Protein AF-A0A5C1ZWZ7-F1 (afdb_monomer_lite)

Radius of gyration: 17.25 Å; chains: 1; bounding box: 46×35×41 Å

pLDDT: mean 83.23, std 17.8, range [31.77, 98.19]

Structure (mmCIF, N/CA/C/O backbone):
data_AF-A0A5C1ZWZ7-F1
#
_entry.id   AF-A0A5C1ZWZ7-F1
#
loop_
_atom_site.group_PDB
_atom_site.id
_atom_site.type_symbol
_atom_site.label_atom_id
_atom_site.label_alt_id
_atom_site.label_comp_id
_atom_site.label_asym_id
_atom_site.label_entity_id
_atom_site.label_seq_id
_atom_site.pdbx_PDB_ins_code
_atom_site.Cartn_x
_atom_site.Cartn_y
_atom_site.Cartn_z
_atom_site.occupancy
_atom_site.B_iso_or_equiv
_atom_site.auth_seq_id
_atom_site.auth_comp_id
_atom_site.auth_asym_id
_atom_site.auth_atom_id
_atom_site.pdbx_PDB_model_num
ATOM 1 N N . PRO A 1 1 ? -0.974 2.115 -15.505 1.00 45.12 1 PRO A N 1
ATOM 2 C CA . PRO A 1 1 ? -1.761 0.883 -15.732 1.00 45.12 1 PRO A CA 1
ATOM 3 C C . PRO A 1 1 ? -2.678 0.650 -14.548 1.00 45.12 1 PRO A C 1
ATOM 5 O O . PRO A 1 1 ? -2.224 0.890 -13.431 1.00 45.12 1 PRO A O 1
ATOM 8 N N . ARG A 1 2 ? -3.902 0.170 -14.770 1.00 48.50 2 ARG A N 1
ATOM 9 C CA . ARG A 1 2 ? -4.506 -0.717 -13.774 1.00 48.50 2 ARG A CA 1
ATOM 10 C C . ARG A 1 2 ? -3.951 -2.108 -14.049 1.00 48.50 2 ARG A C 1
ATOM 12 O O . ARG A 1 2 ? -3.801 -2.479 -15.211 1.00 48.50 2 ARG A O 1
ATOM 19 N N . VAL A 1 3 ? -3.567 -2.825 -13.003 1.00 47.44 3 VAL A N 1
ATOM 20 C CA . VAL A 1 3 ? -3.090 -4.201 -13.142 1.00 47.44 3 VAL A CA 1
ATOM 21 C C . VAL A 1 3 ? -4.216 -5.032 -13.769 1.00 47.44 3 VAL A C 1
ATOM 23 O O . VAL A 1 3 ? -5.323 -5.061 -13.244 1.00 47.44 3 VAL A O 1
ATOM 26 N N . GLY A 1 4 ? -3.951 -5.659 -14.917 1.00 43.47 4 GLY A N 1
ATOM 27 C CA . GLY A 1 4 ? -4.798 -6.719 -15.469 1.00 43.47 4 GLY A CA 1
ATOM 28 C C . GLY A 1 4 ? -6.049 -6.336 -16.274 1.00 43.47 4 GLY A C 1
ATOM 29 O O . GLY A 1 4 ? -6.686 -7.258 -16.775 1.00 43.47 4 GLY A O 1
ATOM 30 N N . THR A 1 5 ? -6.415 -5.062 -16.470 1.00 51.28 5 THR A N 1
ATOM 31 C CA . THR A 1 5 ? -7.692 -4.726 -17.154 1.00 51.28 5 THR A CA 1
ATOM 32 C C . THR A 1 5 ? -7.585 -4.455 -18.656 1.00 51.28 5 THR A C 1
ATOM 34 O O . THR A 1 5 ? -8.536 -4.740 -19.368 1.00 51.28 5 THR A O 1
ATOM 37 N N . ASP A 1 6 ? -6.440 -3.976 -19.157 1.00 53.03 6 ASP A N 1
ATOM 38 C CA . ASP A 1 6 ? -6.225 -3.651 -20.578 1.00 53.03 6 ASP A CA 1
ATOM 39 C C . ASP A 1 6 ? -4.798 -4.012 -21.023 1.00 53.03 6 ASP A C 1
ATOM 41 O O . ASP A 1 6 ? -3.884 -4.090 -20.194 1.00 53.03 6 ASP A O 1
ATOM 45 N N . LEU A 1 7 ? -4.579 -4.181 -22.338 1.00 50.59 7 LEU A N 1
ATOM 46 C CA . LEU A 1 7 ? -3.228 -4.226 -22.911 1.00 50.59 7 LEU A CA 1
ATOM 47 C C . LEU A 1 7 ? -2.492 -2.945 -22.509 1.00 50.59 7 LEU A C 1
ATOM 49 O O . LEU A 1 7 ? -2.829 -1.859 -22.980 1.00 50.59 7 LEU A O 1
ATOM 53 N N . THR A 1 8 ? -1.476 -3.070 -21.660 1.00 65.88 8 THR A N 1
ATOM 54 C CA . THR A 1 8 ? -0.712 -1.911 -21.220 1.00 65.88 8 THR A CA 1
ATOM 55 C C . THR A 1 8 ? 0.690 -1.919 -21.805 1.00 65.88 8 THR A C 1
ATOM 57 O O . THR A 1 8 ? 1.498 -2.801 -21.517 1.00 65.88 8 THR A O 1
ATOM 60 N N . ALA A 1 9 ? 0.980 -0.889 -22.597 1.00 66.69 9 ALA A N 1
ATOM 61 C CA . ALA A 1 9 ? 2.331 -0.506 -22.975 1.00 66.69 9 ALA A CA 1
ATOM 62 C C . ALA A 1 9 ? 2.956 0.334 -21.850 1.00 66.69 9 ALA A C 1
ATOM 64 O O . ALA A 1 9 ? 2.404 1.361 -21.441 1.00 66.69 9 ALA A O 1
ATOM 65 N N . LEU A 1 10 ? 4.097 -0.113 -21.332 1.00 74.31 10 LEU A N 1
ATOM 66 C CA . LEU A 1 10 ? 4.866 0.555 -20.287 1.00 74.31 10 LEU A CA 1
ATOM 67 C C . LEU A 1 10 ? 6.232 0.946 -20.834 1.00 74.31 10 LEU A C 1
ATOM 69 O O . LEU A 1 10 ? 6.973 0.098 -21.320 1.00 74.31 10 LEU A O 1
ATOM 73 N N . TYR A 1 11 ? 6.580 2.224 -20.711 1.00 79.50 11 TYR A N 1
ATOM 74 C CA . TYR A 1 11 ? 7.927 2.701 -20.991 1.00 79.50 11 TYR A CA 1
ATOM 75 C C . TYR A 1 11 ? 8.654 2.951 -19.672 1.00 79.50 11 TYR A C 1
ATOM 77 O O . TYR A 1 11 ? 8.277 3.855 -18.924 1.00 79.50 11 TYR A O 1
ATOM 85 N N . PHE A 1 12 ? 9.660 2.132 -19.378 1.00 82.06 12 PHE A N 1
ATOM 86 C CA . PHE A 1 12 ? 10.407 2.161 -18.122 1.00 82.06 12 PHE A CA 1
ATOM 87 C C . PHE A 1 12 ? 11.893 1.922 -18.401 1.00 82.06 12 PHE A C 1
ATOM 89 O O . PHE A 1 12 ? 12.236 1.012 -19.152 1.00 82.06 12 PHE A O 1
ATOM 96 N N . TRP A 1 13 ? 12.764 2.786 -17.866 1.00 84.50 13 TRP A N 1
ATOM 97 C CA . TRP A 1 13 ? 14.213 2.804 -18.135 1.00 84.50 13 TRP A CA 1
ATOM 98 C C . TRP A 1 13 ? 14.605 2.550 -19.594 1.00 84.50 13 TRP A C 1
ATOM 100 O O . TRP A 1 13 ? 15.423 1.689 -19.904 1.00 84.50 13 TRP A O 1
ATOM 110 N N . LYS A 1 14 ? 14.011 3.321 -20.510 1.00 84.62 14 LYS A N 1
ATOM 111 C CA . LYS A 1 14 ? 14.274 3.240 -21.959 1.00 84.62 14 LYS A CA 1
ATOM 112 C C . LYS A 1 14 ? 13.860 1.924 -22.630 1.00 84.62 14 LYS A C 1
ATOM 114 O O . LYS A 1 14 ? 14.083 1.768 -23.825 1.00 84.62 14 LYS A O 1
ATOM 119 N N . ASN A 1 15 ? 13.204 1.027 -21.899 1.00 83.88 15 ASN A N 1
ATOM 120 C CA . ASN A 1 15 ? 12.664 -0.219 -22.416 1.00 83.88 15 ASN A CA 1
ATOM 121 C C . ASN A 1 15 ? 11.144 -0.133 -22.560 1.00 83.88 15 ASN A C 1
ATOM 123 O O . ASN A 1 15 ? 10.457 0.558 -21.801 1.00 83.88 15 ASN A O 1
ATOM 127 N N . HIS A 1 16 ? 10.627 -0.857 -23.549 1.00 84.25 16 HIS A N 1
ATOM 128 C CA . HIS A 1 16 ? 9.200 -0.990 -23.792 1.00 84.25 16 HIS A CA 1
ATOM 129 C C . HIS A 1 16 ? 8.725 -2.367 -23.333 1.00 84.25 16 HIS A C 1
ATOM 131 O O . HIS A 1 16 ? 9.150 -3.392 -23.863 1.00 84.25 16 HIS A O 1
ATOM 137 N N . TYR A 1 17 ? 7.804 -2.381 -22.379 1.00 80.50 17 TYR A N 1
ATOM 138 C CA . TYR A 1 17 ? 7.190 -3.591 -21.857 1.00 80.50 17 TYR A CA 1
ATOM 139 C C . TYR A 1 17 ? 5.735 -3.662 -22.300 1.00 80.50 17 TYR A C 1
ATOM 141 O O . TYR A 1 17 ? 5.007 -2.669 -22.261 1.00 80.50 17 TYR A O 1
ATOM 149 N N . THR A 1 18 ? 5.303 -4.854 -22.699 1.00 81.19 18 THR A N 1
ATOM 150 C CA . THR A 1 18 ? 3.897 -5.125 -23.000 1.00 81.19 18 THR A CA 1
ATOM 151 C C . THR A 1 18 ? 3.343 -6.028 -21.918 1.00 81.19 18 THR A C 1
ATOM 153 O O . THR A 1 18 ? 3.861 -7.119 -21.706 1.00 81.19 18 THR A O 1
ATOM 156 N N . TRP A 1 19 ? 2.279 -5.586 -21.258 1.00 78.88 19 TRP A N 1
ATOM 157 C CA . TRP A 1 19 ? 1.568 -6.376 -20.264 1.00 78.88 19 TRP A CA 1
ATOM 158 C C . TR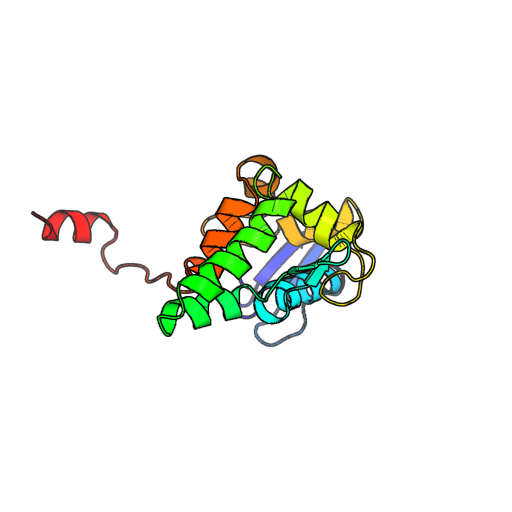P A 1 19 ? 0.141 -6.631 -20.747 1.00 78.88 19 TRP A C 1
ATOM 160 O O . TRP A 1 19 ? -0.664 -5.704 -20.859 1.00 78.88 19 TRP A O 1
ATOM 170 N N . ARG A 1 20 ? -0.162 -7.885 -21.101 1.00 74.06 20 ARG A N 1
ATOM 171 C CA . ARG A 1 20 ? -1.504 -8.292 -21.539 1.00 74.06 20 ARG A CA 1
ATOM 172 C C . ARG A 1 20 ? -2.403 -8.560 -20.334 1.00 74.06 20 ARG A C 1
ATOM 174 O O . ARG A 1 20 ? -1.942 -9.060 -19.311 1.00 74.06 20 ARG A O 1
ATOM 181 N N . SER A 1 21 ? -3.693 -8.269 -20.488 1.00 70.50 21 SER A N 1
ATOM 182 C CA . SER A 1 21 ? -4.708 -8.615 -19.489 1.00 70.50 21 SER A CA 1
ATOM 183 C C . SER A 1 21 ? -4.669 -10.117 -19.170 1.00 70.50 21 SER A C 1
ATOM 185 O O . SER A 1 21 ? -4.447 -10.942 -20.058 1.00 70.50 21 SER A O 1
ATOM 187 N N . GLY A 1 22 ? -4.823 -10.455 -17.889 1.00 70.06 22 GLY A N 1
ATOM 188 C CA . GLY A 1 22 ? -4.777 -11.831 -17.387 1.00 70.06 22 GLY A CA 1
ATOM 189 C C . GLY A 1 22 ? -3.390 -12.488 -17.359 1.00 70.06 22 GLY A C 1
ATOM 190 O O . GLY A 1 22 ? -3.276 -13.601 -16.856 1.00 70.06 22 GLY A O 1
ATOM 191 N N . GLN A 1 23 ? -2.337 -11.836 -17.866 1.00 76.50 23 GLN A N 1
ATOM 192 C CA . GLN A 1 23 ? -0.968 -12.355 -17.788 1.00 76.50 23 GLN A CA 1
ATOM 193 C C . GLN A 1 23 ? -0.219 -11.819 -16.568 1.00 76.50 23 GLN A C 1
ATOM 195 O O . GLN A 1 23 ? -0.547 -10.756 -16.031 1.00 76.50 23 GLN A O 1
ATOM 200 N N . ALA A 1 24 ? 0.825 -12.545 -16.167 1.00 74.81 24 ALA A N 1
ATOM 201 C CA . ALA A 1 24 ? 1.774 -12.065 -15.175 1.00 74.81 24 ALA A CA 1
ATOM 202 C C . ALA A 1 24 ? 2.423 -10.738 -15.630 1.00 74.81 24 ALA A C 1
ATOM 204 O O . ALA A 1 24 ? 2.604 -10.526 -16.837 1.00 74.81 24 ALA A O 1
ATOM 205 N N . PRO A 1 25 ? 2.748 -9.832 -14.691 1.00 82.00 25 PRO A N 1
ATOM 206 C CA . PRO A 1 25 ? 3.535 -8.644 -14.999 1.00 82.00 25 PRO A CA 1
ATOM 207 C C . PRO A 1 25 ? 4.906 -9.027 -15.576 1.00 82.00 25 PRO A C 1
ATOM 209 O O . PRO A 1 25 ? 5.433 -10.082 -15.228 1.00 82.00 25 PRO A O 1
ATOM 212 N N . PRO A 1 26 ? 5.524 -8.162 -16.402 1.00 84.50 26 PRO A N 1
ATOM 213 C CA . PRO A 1 26 ? 6.942 -8.289 -16.724 1.00 84.50 26 PRO A CA 1
ATOM 214 C C . PRO A 1 26 ? 7.788 -8.346 -15.446 1.00 84.50 26 PRO A C 1
ATOM 216 O O . PRO A 1 26 ? 7.468 -7.645 -14.486 1.00 84.50 26 PRO A O 1
ATOM 219 N N . ASP A 1 27 ? 8.884 -9.105 -15.456 1.00 87.56 27 ASP A N 1
ATOM 220 C CA . ASP A 1 27 ? 9.691 -9.403 -14.259 1.00 87.56 27 ASP A CA 1
ATOM 221 C C . ASP A 1 27 ? 10.113 -8.157 -13.468 1.00 87.56 27 ASP A C 1
ATOM 223 O O . ASP A 1 27 ? 10.043 -8.147 -12.242 1.00 87.56 27 ASP A O 1
ATOM 227 N N . VAL A 1 28 ? 10.443 -7.064 -14.166 1.00 85.31 28 VAL A N 1
ATOM 228 C CA . VAL A 1 28 ? 10.804 -5.766 -13.559 1.00 85.31 28 VAL A CA 1
ATOM 229 C C . VAL A 1 28 ? 9.695 -5.165 -12.678 1.00 85.31 28 VAL A C 1
ATOM 231 O O . VAL A 1 28 ? 9.959 -4.327 -11.827 1.00 85.31 28 VAL A O 1
ATOM 234 N N . PHE A 1 29 ? 8.446 -5.589 -12.870 1.00 86.69 29 PHE A N 1
ATOM 235 C CA . PHE A 1 29 ? 7.284 -5.195 -12.075 1.00 86.69 29 PHE A CA 1
ATOM 236 C C . PHE A 1 29 ? 6.790 -6.317 -11.148 1.00 86.69 29 PHE A C 1
ATOM 238 O O . PHE A 1 29 ? 5.881 -6.091 -10.350 1.00 86.69 29 PHE A O 1
ATOM 245 N N . GLY A 1 30 ? 7.347 -7.528 -11.243 1.00 86.75 30 GLY A N 1
ATOM 246 C CA . GLY A 1 30 ? 6.841 -8.713 -10.549 1.00 86.75 30 GLY A CA 1
ATOM 247 C C . GLY A 1 30 ? 6.806 -8.539 -9.035 1.00 86.75 30 GLY A C 1
ATOM 248 O O . GLY A 1 30 ? 5.752 -8.704 -8.418 1.00 86.75 30 GLY A O 1
ATOM 249 N N . ARG A 1 31 ? 7.931 -8.112 -8.452 1.00 90.88 31 ARG A N 1
ATOM 250 C CA . ARG A 1 31 ? 8.070 -7.923 -7.002 1.00 90.88 31 ARG A CA 1
ATOM 251 C C . ARG A 1 31 ? 7.100 -6.881 -6.453 1.00 90.88 31 ARG A C 1
ATOM 253 O O . ARG A 1 31 ? 6.393 -7.130 -5.476 1.00 90.88 31 ARG A O 1
ATOM 260 N N . VAL A 1 32 ? 7.019 -5.726 -7.110 1.00 89.19 32 VAL A N 1
ATOM 261 C CA . VAL A 1 32 ? 6.140 -4.631 -6.678 1.00 89.19 32 VAL A CA 1
ATOM 262 C C . VAL A 1 32 ? 4.667 -4.987 -6.828 1.00 89.19 32 VAL A C 1
ATOM 264 O O . VAL A 1 32 ? 3.860 -4.633 -5.970 1.00 89.19 32 VAL A O 1
ATOM 267 N N . CYS A 1 33 ? 4.304 -5.739 -7.871 1.00 87.62 33 CYS A N 1
ATOM 268 C CA . CYS A 1 33 ? 2.949 -6.247 -8.036 1.00 87.62 33 CYS A CA 1
ATOM 269 C C . CYS A 1 33 ? 2.590 -7.258 -6.947 1.00 87.62 33 CYS A C 1
ATOM 271 O O . CYS A 1 33 ? 1.541 -7.096 -6.333 1.00 87.62 33 CYS A O 1
ATOM 273 N N . ALA A 1 34 ? 3.454 -8.240 -6.675 1.00 87.06 34 ALA A N 1
ATOM 274 C CA . ALA A 1 34 ? 3.220 -9.250 -5.643 1.00 87.06 34 ALA A CA 1
ATOM 275 C C . ALA A 1 34 ? 3.110 -8.629 -4.242 1.00 87.06 34 ALA A C 1
ATOM 277 O O . ALA A 1 34 ? 2.205 -8.965 -3.472 1.00 87.06 34 ALA A O 1
ATOM 278 N N . GLY A 1 35 ? 3.991 -7.678 -3.922 1.00 89.88 35 GLY A N 1
ATOM 279 C CA . GLY A 1 35 ? 3.937 -6.961 -2.654 1.00 89.88 35 GLY A CA 1
ATOM 280 C C . GLY A 1 35 ? 2.663 -6.134 -2.517 1.00 89.88 35 GLY A C 1
ATOM 281 O O . GLY A 1 35 ? 1.917 -6.283 -1.546 1.00 89.88 35 GLY A O 1
ATOM 282 N N . TRP A 1 36 ? 2.364 -5.301 -3.517 1.00 90.31 36 TRP A N 1
ATOM 283 C CA . TRP A 1 36 ? 1.195 -4.431 -3.462 1.00 90.31 36 TRP A CA 1
ATOM 284 C C . TRP A 1 36 ? -0.128 -5.194 -3.506 1.00 90.31 36 TRP A C 1
ATOM 286 O O . TRP A 1 36 ? -1.063 -4.774 -2.840 1.00 90.31 36 TRP A O 1
ATOM 296 N N . SER A 1 37 ? -0.239 -6.316 -4.227 1.00 87.38 37 SER A N 1
ATOM 297 C CA . SER A 1 37 ? -1.467 -7.127 -4.217 1.00 87.38 37 SER A CA 1
ATOM 298 C C . SER A 1 37 ? -1.696 -7.826 -2.877 1.00 87.38 37 SER A C 1
ATOM 300 O O . SER A 1 37 ? -2.840 -8.053 -2.497 1.00 87.38 37 SER A O 1
ATOM 302 N N . SER A 1 38 ? -0.622 -8.147 -2.151 1.00 88.62 38 SER A N 1
ATOM 303 C CA . SER A 1 38 ? -0.703 -8.840 -0.862 1.00 88.62 38 SER A CA 1
ATOM 304 C C . SER A 1 38 ? -1.111 -7.916 0.288 1.00 88.62 38 SER A C 1
ATOM 306 O O . SER A 1 38 ? -1.773 -8.356 1.223 1.00 88.62 38 SER A O 1
ATOM 308 N N . LEU A 1 39 ? -0.734 -6.635 0.240 1.00 91.38 39 LEU A N 1
ATOM 309 C CA . LEU A 1 39 ? -0.949 -5.697 1.346 1.00 91.38 39 LEU A CA 1
ATOM 310 C C . LEU A 1 39 ? -2.443 -5.402 1.633 1.00 91.38 39 LEU A C 1
ATOM 312 O O . LEU A 1 39 ? -2.837 -5.503 2.797 1.00 91.38 39 LEU A O 1
ATOM 316 N N . PRO A 1 40 ? -3.303 -5.055 0.648 1.00 89.25 40 PRO A N 1
ATOM 317 C CA . PRO A 1 40 ? -4.710 -4.760 0.909 1.00 89.25 40 PRO A CA 1
ATOM 318 C C . PRO A 1 40 ? -5.488 -5.950 1.464 1.00 89.25 40 PRO A C 1
ATOM 320 O O . PRO A 1 40 ? -6.335 -5.744 2.329 1.00 89.25 40 PRO A O 1
ATOM 323 N N . ASP A 1 41 ? -5.200 -7.162 0.983 1.00 87.25 41 ASP A N 1
ATOM 324 C CA . ASP A 1 41 ? -5.931 -8.380 1.344 1.00 87.25 41 ASP A CA 1
ATOM 325 C C . ASP A 1 41 ? -5.368 -9.064 2.597 1.00 87.25 41 ASP A C 1
ATOM 327 O O . ASP A 1 41 ? -6.129 -9.468 3.474 1.00 87.25 41 ASP A O 1
ATOM 331 N N . GLY A 1 42 ? -4.043 -9.130 2.737 1.00 90.25 42 GLY A N 1
ATOM 332 C CA . GLY A 1 42 ? -3.372 -9.815 3.843 1.00 90.25 42 GLY A CA 1
ATOM 333 C C . GLY A 1 42 ? -2.996 -8.918 5.023 1.00 90.25 42 GLY A C 1
ATOM 334 O O . GLY A 1 42 ? -2.863 -9.406 6.147 1.00 90.25 42 GLY A O 1
ATOM 335 N N . GLY A 1 43 ? -2.848 -7.608 4.805 1.00 94.50 43 GLY A N 1
ATOM 336 C CA . GLY A 1 43 ? -2.184 -6.731 5.769 1.00 94.50 43 GLY A CA 1
ATOM 337 C C . GLY A 1 43 ? -0.696 -7.073 5.908 1.00 94.50 43 GLY A C 1
ATOM 338 O O . GLY A 1 43 ? -0.079 -7.574 4.966 1.00 94.50 43 GLY A O 1
ATOM 339 N N . CYS A 1 44 ? -0.101 -6.804 7.071 1.00 95.56 44 CYS A N 1
ATOM 340 C CA . CYS A 1 44 ? 1.261 -7.252 7.384 1.00 95.56 44 CYS A CA 1
ATOM 341 C C . CYS A 1 44 ? 1.557 -7.267 8.886 1.00 95.56 44 CYS A C 1
ATOM 343 O O . CYS A 1 44 ? 0.889 -6.605 9.677 1.00 95.56 44 CYS A O 1
ATOM 345 N N . GLU A 1 45 ? 2.595 -8.001 9.278 1.00 94.75 45 GLU A N 1
ATOM 346 C CA . GLU A 1 45 ? 3.225 -7.842 10.590 1.00 94.75 45 GLU A CA 1
ATOM 347 C C . GLU A 1 45 ? 4.256 -6.716 10.501 1.00 94.75 45 GLU A C 1
ATOM 349 O O . GLU A 1 45 ? 5.108 -6.736 9.617 1.00 94.75 45 GLU A O 1
ATOM 354 N N . PHE A 1 46 ? 4.193 -5.731 11.395 1.00 94.31 46 PHE A N 1
ATOM 355 C CA . PHE A 1 46 ? 5.118 -4.598 11.405 1.00 94.31 46 PHE A CA 1
ATOM 356 C C . PHE A 1 46 ? 5.506 -4.224 12.839 1.00 94.31 46 PHE A C 1
ATOM 358 O O . PHE A 1 46 ? 4.663 -3.810 13.640 1.00 94.31 46 PHE A O 1
ATOM 365 N N . GLN A 1 47 ? 6.796 -4.355 13.173 1.00 90.56 47 GLN A N 1
ATOM 366 C CA . GLN A 1 47 ? 7.340 -4.119 14.524 1.00 90.56 47 GLN A CA 1
ATOM 367 C C . GLN A 1 47 ? 6.463 -4.771 15.615 1.00 90.56 47 GLN A C 1
ATOM 369 O O . GLN A 1 47 ? 5.914 -4.093 16.490 1.00 90.56 47 GLN A O 1
ATOM 374 N N . SER A 1 48 ? 6.263 -6.085 15.488 1.00 88.69 48 SER A N 1
ATOM 375 C CA . SER A 1 48 ? 5.479 -6.921 16.412 1.00 88.69 48 SER A CA 1
ATOM 376 C C . SER A 1 48 ? 3.989 -6.573 16.538 1.00 88.69 48 SER A C 1
ATOM 378 O O . SER A 1 48 ? 3.330 -7.061 17.454 1.00 88.69 48 SER A O 1
ATOM 380 N N . ALA A 1 49 ? 3.444 -5.734 15.652 1.00 91.94 49 ALA A N 1
ATOM 381 C CA . ALA A 1 49 ? 2.013 -5.481 15.567 1.00 91.94 49 ALA A CA 1
ATOM 382 C C . ALA A 1 49 ? 1.446 -5.995 14.248 1.00 91.94 49 ALA A C 1
ATOM 384 O O . ALA A 1 49 ? 1.954 -5.672 13.173 1.00 91.94 49 ALA A O 1
ATOM 385 N N . LYS A 1 50 ? 0.316 -6.693 14.352 1.00 94.75 50 LYS A N 1
ATOM 386 C CA . LYS A 1 50 ? -0.471 -7.099 13.200 1.00 94.75 50 LYS A CA 1
ATOM 387 C C . LYS A 1 50 ? -1.259 -5.914 12.662 1.00 94.75 50 LYS A C 1
ATOM 389 O O . LYS A 1 50 ? -2.200 -5.430 13.295 1.00 94.75 50 LYS A O 1
ATOM 394 N N . LEU A 1 51 ? -0.889 -5.462 11.476 1.00 97.06 51 LEU A N 1
ATOM 395 C CA . LEU A 1 51 ? -1.628 -4.472 10.716 1.00 97.06 51 LEU A CA 1
ATOM 396 C C . LEU A 1 51 ? -2.668 -5.202 9.870 1.00 97.06 51 LEU A C 1
ATOM 398 O O . LEU A 1 51 ? -2.343 -5.898 8.910 1.00 97.06 51 LEU A O 1
ATOM 402 N N . VAL A 1 52 ? -3.932 -5.090 10.278 1.00 96.62 52 VAL A N 1
ATOM 403 C CA . VAL A 1 52 ? -5.052 -5.818 9.668 1.00 96.62 52 VAL A CA 1
ATOM 404 C C . VAL A 1 52 ? -5.236 -5.404 8.207 1.00 96.62 52 VAL A C 1
ATOM 406 O O . VAL A 1 52 ? -5.139 -4.225 7.877 1.00 96.62 52 VAL A O 1
ATOM 409 N N . SER A 1 53 ? -5.554 -6.380 7.358 1.00 95.00 53 SER A N 1
ATOM 410 C CA . SER A 1 53 ? -6.019 -6.203 5.978 1.00 95.00 53 SER A CA 1
ATOM 411 C C . SER A 1 53 ? -6.925 -4.982 5.790 1.00 95.00 53 SER A C 1
ATOM 413 O O . SER A 1 53 ? -7.900 -4.785 6.521 1.00 95.00 53 SER A O 1
ATOM 415 N N . LEU A 1 54 ? -6.624 -4.171 4.777 1.00 93.25 54 LEU A N 1
ATOM 416 C CA . LEU A 1 54 ? -7.397 -2.969 4.460 1.00 93.25 54 LEU A CA 1
ATOM 417 C C . LEU A 1 54 ? -8.798 -3.332 3.963 1.00 93.25 54 LEU A C 1
ATOM 419 O O . LEU A 1 54 ? -9.778 -2.686 4.340 1.00 93.25 54 LEU A O 1
ATOM 423 N N . LEU A 1 55 ? -8.903 -4.418 3.192 1.00 91.12 55 LEU A N 1
ATOM 424 C CA . LEU A 1 55 ? -10.184 -4.961 2.743 1.00 91.12 55 LEU A CA 1
ATOM 425 C C . LEU A 1 55 ? -10.991 -5.533 3.911 1.00 91.12 55 LEU A C 1
ATOM 427 O O . LEU A 1 55 ? -12.211 -5.374 3.956 1.00 91.12 55 LEU A O 1
ATOM 431 N N . LYS A 1 56 ? -10.330 -6.114 4.921 1.00 94.75 56 LYS A N 1
ATOM 432 C CA . LYS A 1 56 ? -11.018 -6.523 6.151 1.00 94.75 56 LYS A CA 1
ATOM 433 C C . LYS A 1 56 ? -11.583 -5.321 6.908 1.00 94.75 56 LYS A C 1
ATOM 435 O O . LYS A 1 56 ? -12.698 -5.418 7.411 1.00 94.75 56 LYS A O 1
ATOM 440 N N . ILE A 1 57 ? -10.875 -4.191 6.966 1.00 95.69 57 ILE A N 1
ATOM 441 C CA . ILE A 1 57 ? -11.406 -2.965 7.589 1.00 95.69 57 ILE A CA 1
ATOM 442 C C . ILE A 1 57 ? -12.652 -2.477 6.834 1.00 95.69 57 ILE A C 1
ATOM 444 O O . ILE A 1 57 ? -13.661 -2.178 7.472 1.00 95.69 57 ILE A O 1
ATOM 448 N N . ASN A 1 58 ? -12.626 -2.464 5.496 1.00 93.62 58 ASN A N 1
ATOM 449 C CA . ASN A 1 58 ? -13.812 -2.158 4.685 1.00 93.62 58 ASN A CA 1
ATOM 450 C C . ASN A 1 58 ? -14.987 -3.102 4.995 1.00 93.62 58 ASN A C 1
ATOM 452 O O . ASN A 1 58 ? -16.118 -2.656 5.199 1.00 93.62 58 ASN A O 1
ATOM 456 N N . PHE A 1 59 ? -14.713 -4.405 5.079 1.00 93.12 59 PHE A N 1
ATOM 457 C CA . PHE A 1 59 ? -15.714 -5.413 5.408 1.00 93.12 59 PHE A CA 1
ATOM 458 C C . PHE A 1 59 ? -16.333 -5.169 6.791 1.00 93.12 59 PHE A C 1
ATOM 460 O O . PHE A 1 59 ? -17.554 -5.203 6.928 1.00 93.12 59 PHE A O 1
ATOM 467 N N . LEU A 1 60 ? -15.516 -4.885 7.810 1.00 95.94 60 LEU A N 1
ATOM 468 C CA . LEU A 1 60 ? -15.997 -4.576 9.161 1.00 95.94 60 LEU A CA 1
ATOM 469 C C . LEU A 1 60 ? -16.921 -3.349 9.154 1.00 95.94 60 LEU A C 1
ATOM 471 O O . LEU A 1 60 ? -17.991 -3.382 9.761 1.00 95.94 60 LEU A O 1
ATOM 475 N N . LEU A 1 61 ? -16.548 -2.292 8.425 1.00 93.88 61 LEU A N 1
ATOM 476 C CA . LEU A 1 61 ? -17.381 -1.095 8.269 1.00 93.88 61 LEU A CA 1
ATOM 477 C C . LEU A 1 61 ? -18.723 -1.415 7.604 1.00 93.88 61 LEU A C 1
ATOM 479 O O . LEU A 1 61 ? -19.762 -0.971 8.089 1.00 93.88 61 LEU A O 1
ATOM 483 N N . SER A 1 62 ? -18.703 -2.213 6.536 1.00 93.44 62 SER A N 1
ATOM 484 C CA . SER A 1 62 ? -19.903 -2.596 5.782 1.00 93.44 62 SER A CA 1
ATOM 485 C C . SER A 1 62 ? -20.866 -3.476 6.590 1.00 93.44 62 SER A C 1
ATOM 487 O O . SER A 1 62 ? -22.064 -3.467 6.328 1.00 93.44 62 SER A O 1
ATOM 489 N N . ASN A 1 63 ? -20.365 -4.193 7.601 1.00 96.25 63 ASN A N 1
ATOM 490 C CA . ASN A 1 63 ? -21.165 -5.026 8.507 1.00 96.25 63 ASN A CA 1
ATOM 491 C C . ASN A 1 63 ? -21.536 -4.318 9.826 1.00 96.25 63 ASN A C 1
ATOM 493 O O . ASN A 1 63 ? -21.989 -4.965 10.768 1.00 96.25 63 ASN A O 1
ATOM 497 N N . GLY A 1 64 ? -21.323 -3.002 9.934 1.00 96.75 64 GLY A N 1
ATOM 498 C CA . GLY A 1 64 ? -21.660 -2.233 11.138 1.00 96.75 64 GLY A CA 1
ATOM 499 C C . GLY A 1 64 ? -20.736 -2.482 12.339 1.00 96.75 64 GLY A C 1
ATOM 500 O O . GLY A 1 64 ? -21.004 -1.999 13.439 1.00 96.75 64 GLY A O 1
ATOM 501 N N . GLN A 1 65 ? -19.618 -3.191 12.157 1.00 97.88 65 GLN A N 1
ATOM 502 C CA . GLN A 1 65 ? -18.631 -3.482 13.204 1.00 97.88 65 GLN A CA 1
ATOM 503 C C . GLN A 1 65 ? -17.676 -2.291 13.409 1.00 97.88 65 GLN A C 1
ATOM 505 O O . GLN A 1 65 ? -16.453 -2.402 13.295 1.00 97.88 65 GLN A O 1
ATOM 510 N N . HIS A 1 66 ? -18.239 -1.115 13.696 1.00 96.56 66 HIS A N 1
ATOM 511 C CA . HIS A 1 66 ? -17.511 0.157 13.692 1.00 96.56 66 HIS A CA 1
ATOM 512 C C . HIS A 1 66 ? -16.376 0.223 14.717 1.00 96.56 66 HIS A C 1
ATOM 514 O O . HIS A 1 66 ? -15.313 0.753 14.403 1.00 96.56 66 HIS A O 1
ATOM 520 N N . SER A 1 67 ? -16.563 -0.326 15.921 1.00 97.81 67 SER A N 1
ATOM 521 C CA . SER A 1 67 ? -15.526 -0.324 16.962 1.00 97.81 67 SER A CA 1
ATOM 522 C C . SER A 1 67 ? -14.299 -1.143 16.555 1.00 97.81 67 SER A C 1
ATOM 524 O O . SER A 1 67 ? -13.170 -0.701 16.755 1.00 97.81 67 SER A O 1
ATOM 526 N N . GLU A 1 68 ? -14.512 -2.307 15.936 1.00 97.44 68 GLU A N 1
ATOM 527 C CA . GLU A 1 68 ? -13.432 -3.179 15.463 1.00 97.44 68 GLU A CA 1
ATOM 528 C C . GLU A 1 68 ? -12.695 -2.546 14.275 1.00 97.44 68 GLU A C 1
ATOM 530 O O . GLU A 1 68 ? -11.465 -2.490 14.259 1.00 97.44 68 GLU A O 1
ATOM 535 N N . ALA A 1 69 ? -13.442 -1.974 13.325 1.00 97.44 69 ALA A N 1
ATOM 536 C CA . ALA A 1 69 ? -12.868 -1.238 12.203 1.00 97.44 69 ALA A CA 1
ATOM 537 C C . ALA A 1 69 ? -12.044 -0.024 12.664 1.00 97.44 69 ALA A C 1
ATOM 539 O O . ALA A 1 69 ? -10.942 0.211 12.162 1.00 97.44 69 ALA A O 1
ATOM 540 N N . ALA A 1 70 ? -12.560 0.742 13.630 1.00 97.00 70 ALA A N 1
ATOM 541 C CA . ALA A 1 70 ? -11.880 1.906 14.182 1.00 97.00 70 ALA A CA 1
ATOM 542 C C . ALA A 1 70 ? -10.575 1.515 14.881 1.00 97.00 70 ALA A C 1
ATOM 544 O O . ALA A 1 70 ? -9.559 2.176 14.667 1.00 97.00 70 ALA A O 1
ATOM 545 N N . LEU A 1 71 ? -10.581 0.425 15.658 1.00 97.81 71 LEU A N 1
ATOM 546 C CA . LEU A 1 71 ? -9.380 -0.099 16.303 1.00 97.81 71 LEU A CA 1
ATOM 547 C C . LEU A 1 71 ? -8.337 -0.530 15.265 1.00 97.81 71 LEU A C 1
ATOM 549 O O . LEU A 1 71 ? -7.200 -0.070 15.322 1.00 97.81 71 LEU A O 1
ATOM 553 N N . ALA A 1 72 ? -8.733 -1.336 14.277 1.00 97.31 72 ALA A N 1
ATOM 554 C CA . ALA A 1 72 ? -7.836 -1.808 13.222 1.00 97.31 72 ALA A CA 1
ATOM 555 C C . ALA A 1 72 ? -7.216 -0.649 12.420 1.00 97.31 72 ALA A C 1
ATOM 557 O O . ALA A 1 72 ? -6.009 -0.626 12.168 1.00 97.31 72 ALA A O 1
ATOM 558 N N . ARG A 1 73 ? -8.019 0.364 12.068 1.00 97.12 73 ARG A N 1
ATOM 559 C CA . ARG A 1 73 ? -7.529 1.579 11.404 1.00 97.12 73 ARG A CA 1
ATOM 560 C C . ARG A 1 73 ? -6.609 2.396 12.314 1.00 97.12 73 ARG A C 1
ATOM 562 O O . ARG A 1 73 ? -5.597 2.915 11.848 1.00 97.12 73 ARG A O 1
ATOM 569 N N . ALA A 1 74 ? -6.923 2.513 13.603 1.00 96.94 74 ALA A N 1
ATOM 570 C CA . ALA A 1 74 ? -6.069 3.212 14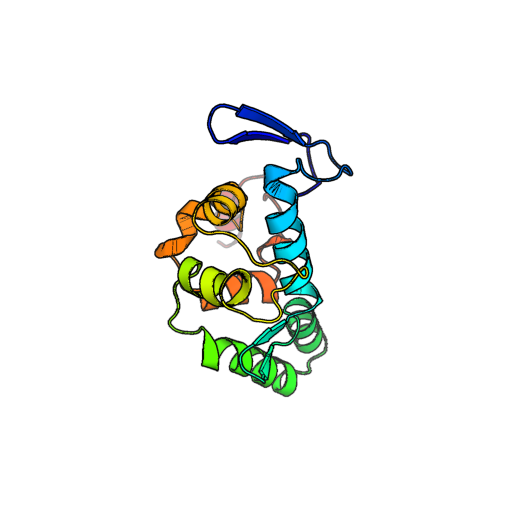.560 1.00 96.94 74 ALA A CA 1
ATOM 571 C C . ALA A 1 74 ? -4.692 2.545 14.695 1.00 96.94 74 ALA A C 1
ATOM 573 O O . ALA A 1 74 ? -3.694 3.257 14.796 1.00 96.94 74 ALA A O 1
ATOM 574 N N . THR A 1 75 ? -4.608 1.212 14.610 1.00 97.50 75 THR A N 1
ATOM 575 C CA . THR A 1 75 ? -3.327 0.492 14.604 1.00 97.50 75 THR A CA 1
ATOM 576 C C . THR A 1 75 ? -2.448 0.928 13.429 1.00 97.50 75 THR A C 1
ATOM 578 O O . THR A 1 75 ? -1.297 1.303 13.648 1.00 97.50 75 THR A O 1
ATOM 581 N N . TRP A 1 76 ? -2.991 1.003 12.209 1.00 97.56 76 TRP A N 1
ATOM 582 C CA . TRP A 1 76 ? -2.271 1.552 11.048 1.00 97.56 76 TRP A CA 1
ATOM 583 C C . TRP A 1 76 ? -1.797 2.990 11.277 1.00 97.56 76 TRP A C 1
ATOM 585 O O . TRP A 1 76 ? -0.634 3.328 11.040 1.00 97.56 76 TRP A O 1
ATOM 595 N N . LEU A 1 77 ? -2.694 3.850 11.763 1.00 97.06 77 LEU A N 1
ATOM 596 C CA . LEU A 1 77 ? -2.389 5.263 11.974 1.00 97.06 77 LEU A CA 1
ATOM 597 C C . LEU A 1 77 ? -1.349 5.484 13.073 1.00 97.06 77 LEU A C 1
ATOM 599 O O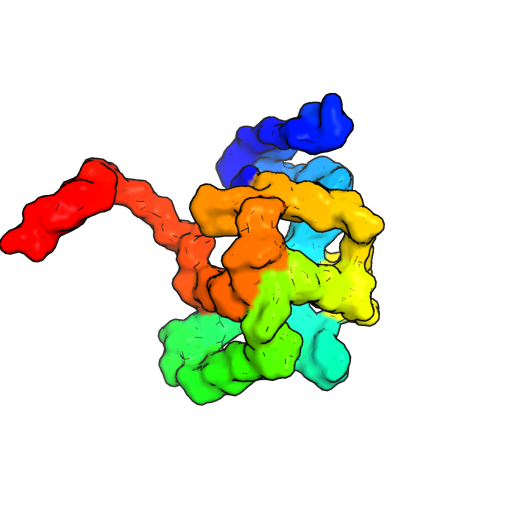 . LEU A 1 77 ? -0.517 6.375 12.936 1.00 97.06 77 LEU A O 1
ATOM 603 N N . SER A 1 78 ? -1.331 4.657 14.117 1.00 96.75 78 SER A N 1
ATOM 604 C CA . SER A 1 78 ? -0.321 4.757 15.177 1.00 96.75 78 SER A CA 1
ATOM 605 C C . SER A 1 78 ? 1.115 4.602 14.665 1.00 96.75 78 SER A C 1
ATOM 607 O O . SER A 1 78 ? 2.046 5.044 15.330 1.00 96.75 78 SER A O 1
ATOM 609 N N . ARG A 1 79 ? 1.298 4.003 13.479 1.00 95.69 79 ARG A N 1
ATOM 610 C CA . ARG A 1 79 ? 2.608 3.788 12.851 1.00 95.69 79 ARG A CA 1
ATOM 611 C C . ARG A 1 79 ? 2.896 4.754 11.710 1.00 95.69 79 ARG A C 1
ATOM 613 O O . ARG A 1 79 ? 4.027 5.203 11.574 1.00 95.69 79 ARG A O 1
ATOM 620 N N . PHE A 1 80 ? 1.889 5.086 10.902 1.00 96.81 80 PHE A N 1
ATOM 621 C CA . PHE A 1 80 ? 2.112 5.769 9.621 1.00 96.81 80 PHE A CA 1
ATOM 622 C C . PHE A 1 80 ? 1.292 7.046 9.416 1.00 96.81 80 PHE A C 1
ATOM 624 O O . PHE A 1 80 ? 1.274 7.576 8.305 1.00 96.81 80 PHE A O 1
ATOM 631 N N . LYS A 1 81 ? 0.607 7.566 10.446 1.00 94.81 81 LYS A N 1
ATOM 632 C CA . LYS A 1 81 ? -0.236 8.772 10.319 1.00 94.81 81 LYS A CA 1
ATOM 633 C C . LYS A 1 81 ? 0.512 9.951 9.693 1.00 94.81 81 LYS A C 1
ATOM 635 O O . LYS A 1 81 ? -0.036 10.605 8.804 1.00 94.81 81 LYS A O 1
ATOM 640 N N . ASP A 1 82 ? 1.744 10.184 10.142 1.00 94.94 82 ASP A N 1
ATOM 641 C CA . ASP A 1 82 ? 2.546 11.345 9.748 1.00 94.94 82 ASP A CA 1
ATOM 642 C C . ASP A 1 82 ? 3.539 11.043 8.615 1.00 94.94 82 ASP A C 1
ATOM 644 O O . ASP A 1 82 ? 4.148 11.966 8.062 1.00 94.94 82 ASP A O 1
ATOM 648 N N . SER A 1 83 ? 3.649 9.780 8.200 1.00 97.94 83 SER A N 1
ATOM 649 C CA . SER A 1 83 ? 4.501 9.360 7.090 1.00 97.94 83 SER A CA 1
ATOM 650 C C . SER A 1 83 ? 3.950 9.853 5.754 1.00 97.94 83 SER A C 1
ATOM 652 O O . SER A 1 83 ? 2.743 9.827 5.490 1.00 97.94 83 SER A O 1
ATOM 654 N N . THR A 1 84 ? 4.847 10.292 4.870 1.00 98.19 84 THR A N 1
ATOM 655 C CA . THR A 1 84 ? 4.508 10.419 3.446 1.00 98.19 84 THR A CA 1
ATOM 656 C C . THR A 1 84 ? 4.188 9.042 2.874 1.00 98.19 84 THR A C 1
ATOM 658 O O . THR A 1 84 ? 4.562 8.019 3.456 1.00 98.19 84 THR A O 1
ATOM 661 N N . PHE A 1 85 ? 3.507 9.004 1.729 1.00 95.94 85 PHE A N 1
ATOM 662 C CA . PHE A 1 85 ? 3.216 7.735 1.071 1.00 95.94 85 PHE A CA 1
ATOM 663 C C . PHE A 1 85 ? 4.500 6.941 0.792 1.00 95.94 85 PHE A C 1
ATOM 665 O O . PHE A 1 85 ? 4.590 5.780 1.175 1.00 95.94 85 PHE A O 1
ATOM 672 N N . HIS A 1 86 ? 5.526 7.590 0.236 1.00 97.31 86 HIS A N 1
ATOM 673 C CA . HIS A 1 86 ? 6.813 6.946 -0.030 1.00 97.31 86 HIS A CA 1
ATOM 674 C C . HIS A 1 86 ? 7.490 6.418 1.236 1.00 97.31 86 HIS A C 1
ATOM 676 O O . HIS A 1 86 ? 7.916 5.270 1.267 1.00 97.31 86 HIS A O 1
ATOM 682 N N . ALA A 1 87 ? 7.564 7.228 2.297 1.00 98.06 87 ALA A N 1
ATOM 683 C CA . ALA A 1 87 ? 8.232 6.817 3.530 1.00 98.06 87 ALA A CA 1
ATOM 684 C C . ALA A 1 87 ? 7.552 5.596 4.166 1.00 98.06 87 ALA A C 1
ATOM 686 O O . ALA A 1 87 ? 8.234 4.687 4.624 1.00 98.06 87 ALA A O 1
ATOM 687 N N . ALA A 1 88 ? 6.217 5.542 4.150 1.00 97.62 88 ALA A N 1
ATOM 688 C CA . ALA A 1 88 ? 5.495 4.370 4.633 1.00 97.62 88 ALA A CA 1
ATOM 689 C C . ALA A 1 88 ? 5.764 3.128 3.770 1.00 97.62 88 ALA A C 1
ATOM 691 O O . ALA A 1 88 ? 5.958 2.050 4.320 1.00 97.62 88 ALA A O 1
ATOM 692 N N . LEU A 1 89 ? 5.826 3.265 2.439 1.00 97.31 89 LEU A N 1
ATOM 693 C CA . LEU A 1 89 ? 6.165 2.142 1.561 1.00 97.31 89 LEU A CA 1
ATOM 694 C C . LEU A 1 89 ? 7.575 1.608 1.835 1.00 97.31 89 LEU A C 1
ATOM 696 O O . LEU A 1 89 ? 7.740 0.398 1.921 1.00 97.31 89 LEU A O 1
ATOM 700 N N . VAL A 1 90 ? 8.565 2.484 2.033 1.00 98.00 90 VAL A N 1
ATOM 701 C CA . VAL A 1 90 ? 9.936 2.078 2.392 1.00 98.00 90 VAL A CA 1
ATOM 702 C C . VAL A 1 90 ? 9.951 1.284 3.699 1.00 98.00 90 VAL A C 1
ATOM 704 O O . VAL A 1 90 ? 10.544 0.208 3.772 1.00 98.00 90 VAL A O 1
ATOM 707 N N . GLU A 1 91 ? 9.250 1.765 4.726 1.00 97.75 91 GLU A N 1
ATOM 708 C CA . GLU A 1 91 ? 9.139 1.042 5.996 1.00 97.75 91 GLU A CA 1
ATOM 709 C C . GLU A 1 91 ? 8.458 -0.326 5.827 1.00 97.75 91 GLU A C 1
ATOM 711 O O . GLU A 1 91 ? 8.950 -1.329 6.337 1.00 97.75 91 GLU A O 1
ATOM 716 N N . ILE A 1 92 ? 7.351 -0.387 5.083 1.00 97.19 92 ILE A N 1
ATOM 717 C CA . ILE A 1 92 ? 6.530 -1.598 4.934 1.00 97.19 92 ILE A CA 1
ATOM 718 C C . ILE A 1 92 ? 7.196 -2.650 4.041 1.00 97.19 92 ILE A C 1
ATOM 720 O O . ILE A 1 92 ? 7.118 -3.839 4.351 1.00 97.19 92 ILE A O 1
ATOM 724 N N . PHE A 1 93 ? 7.798 -2.230 2.929 1.00 97.25 93 PHE A N 1
ATOM 725 C CA . PHE A 1 93 ? 8.252 -3.129 1.870 1.00 97.25 93 PHE A CA 1
ATOM 726 C C . PHE A 1 93 ? 9.763 -3.331 1.827 1.00 97.25 93 PHE A C 1
ATOM 728 O O . PHE A 1 93 ? 10.187 -4.370 1.337 1.00 97.25 93 PHE A O 1
ATOM 735 N N . SER A 1 94 ? 10.576 -2.403 2.333 1.00 96.88 94 SER A N 1
ATOM 736 C CA . SER A 1 94 ? 12.044 -2.531 2.284 1.00 96.88 94 SER A CA 1
ATOM 737 C C . SER A 1 94 ? 12.661 -2.807 3.649 1.00 96.88 94 SER A C 1
ATOM 739 O O . SER A 1 94 ? 13.595 -3.596 3.752 1.00 96.88 94 SER A O 1
ATOM 741 N N . ARG A 1 95 ? 12.150 -2.172 4.711 1.00 95.25 95 ARG A N 1
ATOM 742 C CA . ARG A 1 95 ? 12.733 -2.266 6.064 1.00 95.25 95 ARG A CA 1
ATOM 743 C C . ARG A 1 95 ? 12.050 -3.293 6.959 1.00 95.25 95 ARG A C 1
ATOM 745 O O . ARG A 1 95 ? 12.601 -3.672 7.992 1.00 95.25 95 ARG A O 1
ATOM 752 N N . ASN A 1 96 ? 10.855 -3.738 6.591 1.00 92.94 96 ASN A N 1
ATOM 753 C CA . ASN A 1 96 ? 10.136 -4.750 7.345 1.00 92.94 96 ASN A CA 1
ATOM 754 C C . ASN A 1 96 ? 10.775 -6.131 7.158 1.00 92.94 96 ASN A C 1
ATOM 756 O O . ASN A 1 96 ? 11.085 -6.528 6.040 1.00 92.94 96 ASN A O 1
ATOM 760 N N . VAL A 1 97 ? 10.902 -6.891 8.248 1.00 90.38 97 VAL A N 1
ATOM 761 C CA . VAL A 1 97 ? 11.443 -8.262 8.229 1.00 90.38 97 VAL A CA 1
ATOM 762 C C . VAL A 1 97 ? 10.524 -9.217 7.463 1.00 90.38 97 VAL A C 1
ATOM 764 O O . VAL A 1 97 ? 10.997 -10.166 6.847 1.00 90.38 97 VAL A O 1
ATOM 767 N N . SER A 1 98 ? 9.214 -8.961 7.487 1.00 92.81 98 SER A N 1
ATOM 768 C CA . SER A 1 98 ? 8.209 -9.758 6.779 1.00 92.81 98 SER A CA 1
ATOM 769 C C . SER A 1 98 ? 7.393 -8.863 5.841 1.00 92.81 98 SER A C 1
ATOM 771 O O . SER A 1 98 ? 6.224 -8.577 6.132 1.00 92.81 98 SER A O 1
ATOM 773 N N . PRO A 1 99 ? 7.992 -8.374 4.740 1.00 95.50 99 PRO A N 1
ATOM 774 C CA . PRO A 1 99 ? 7.299 -7.489 3.819 1.00 95.50 99 PRO A CA 1
ATOM 775 C C . PRO A 1 99 ? 6.130 -8.233 3.151 1.00 95.50 99 PRO A C 1
ATOM 777 O O . PRO A 1 99 ? 6.220 -9.440 2.893 1.00 95.50 99 PRO A O 1
ATOM 780 N N . PRO A 1 100 ? 5.016 -7.543 2.853 1.00 93.25 100 PRO A N 1
ATOM 781 C CA . PRO A 1 100 ? 3.939 -8.144 2.077 1.00 93.25 100 PRO A CA 1
ATOM 782 C C . PRO A 1 100 ? 4.469 -8.657 0.732 1.00 93.25 100 PRO A C 1
ATOM 784 O O . PRO A 1 100 ? 5.286 -7.998 0.092 1.00 93.25 100 PRO A O 1
ATOM 787 N N . GLY A 1 101 ? 4.007 -9.833 0.303 1.00 91.62 101 GLY A N 1
ATOM 788 C CA . GLY A 1 101 ? 4.510 -10.515 -0.896 1.00 91.62 101 GLY A CA 1
ATOM 789 C C . GLY A 1 101 ? 5.796 -11.324 -0.683 1.00 91.62 101 GLY A C 1
ATOM 790 O O . GLY A 1 101 ? 6.222 -12.009 -1.604 1.00 91.62 101 GLY A O 1
ATOM 791 N N . GLY A 1 102 ? 6.392 -11.292 0.515 1.00 94.44 102 GLY A N 1
ATOM 792 C CA . GLY A 1 102 ? 7.512 -12.157 0.908 1.00 94.44 102 GLY A CA 1
ATOM 793 C C . GLY A 1 102 ? 8.896 -11.710 0.427 1.00 94.44 102 GLY A C 1
ATOM 794 O O . GLY A 1 102 ? 9.895 -12.246 0.895 1.00 94.44 102 GLY A O 1
ATOM 795 N N . GLU A 1 103 ? 8.974 -10.706 -0.446 1.00 95.50 103 GLU A N 1
ATOM 796 C CA . GLU A 1 103 ? 10.230 -10.147 -0.947 1.00 95.50 103 GLU A CA 1
ATOM 797 C 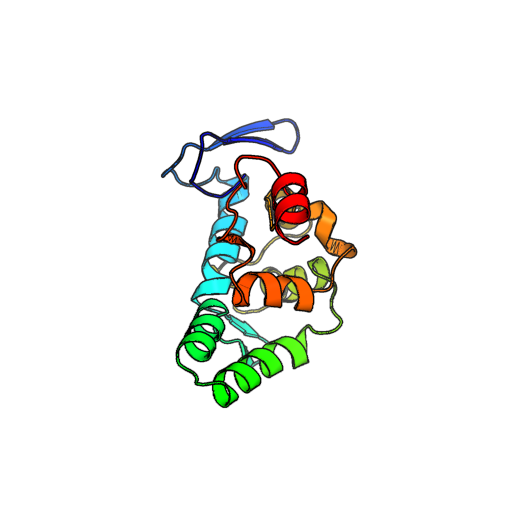C . GLU A 1 103 ? 10.359 -8.660 -0.616 1.00 95.50 103 GLU A C 1
ATOM 799 O O . GLU A 1 103 ? 9.439 -7.874 -0.856 1.00 95.50 103 GLU A O 1
ATOM 804 N N . ALA A 1 104 ? 11.528 -8.264 -0.107 1.00 97.06 104 ALA A N 1
ATOM 805 C CA . ALA A 1 104 ? 11.819 -6.870 0.198 1.00 97.06 104 ALA A CA 1
ATOM 806 C C . ALA A 1 104 ? 12.079 -6.054 -1.077 1.00 97.06 104 ALA A C 1
ATOM 808 O O . ALA A 1 104 ? 12.882 -6.446 -1.931 1.00 97.06 104 ALA A O 1
ATOM 809 N N . TRP A 1 105 ? 11.427 -4.898 -1.189 1.00 97.25 105 TRP A N 1
ATOM 810 C CA . TRP A 1 105 ? 11.630 -3.964 -2.296 1.00 97.25 105 TRP A CA 1
ATOM 811 C C . TRP A 1 105 ? 13.007 -3.302 -2.205 1.00 97.25 105 TRP A C 1
ATOM 813 O O . TRP A 1 105 ? 13.474 -2.962 -1.117 1.00 97.25 105 TRP A O 1
ATOM 823 N N . GLN A 1 106 ? 13.634 -3.093 -3.355 1.00 96.81 106 GLN A N 1
ATOM 824 C CA . GLN A 1 106 ? 14.936 -2.461 -3.523 1.00 96.81 106 GLN A CA 1
ATOM 825 C C . GLN A 1 106 ? 14.777 -0.973 -3.843 1.00 96.81 106 GLN A C 1
ATOM 827 O O . GLN A 1 106 ? 13.955 -0.575 -4.674 1.00 96.81 106 GLN A O 1
ATOM 832 N N . GLU A 1 107 ? 15.571 -0.148 -3.165 1.00 94.12 107 GLU A N 1
ATOM 833 C CA . GLU A 1 107 ? 15.661 1.288 -3.421 1.00 94.12 107 GLU A CA 1
ATOM 834 C C . GLU A 1 107 ? 16.846 1.580 -4.366 1.00 94.12 107 GLU A C 1
ATOM 836 O O . GLU A 1 107 ? 17.963 1.176 -4.034 1.00 94.12 107 GLU A O 1
ATOM 841 N N . PRO A 1 108 ? 16.659 2.349 -5.463 1.00 94.50 108 PRO A N 1
ATOM 842 C CA . PRO A 1 108 ? 15.422 3.018 -5.894 1.00 94.50 108 PRO A CA 1
ATOM 843 C C . PRO A 1 108 ? 14.515 2.188 -6.823 1.00 94.50 108 PRO A C 1
ATOM 845 O O . PRO A 1 108 ? 13.387 2.600 -7.100 1.00 94.50 108 PRO A O 1
ATOM 848 N N . GLU A 1 109 ? 14.991 1.053 -7.332 1.00 94.81 109 GLU A N 1
ATOM 849 C CA . GLU A 1 109 ? 14.462 0.385 -8.525 1.00 94.81 109 GLU A CA 1
ATOM 850 C C . GLU A 1 109 ? 12.978 0.013 -8.427 1.00 94.81 109 GLU A C 1
ATOM 852 O O . GLU A 1 109 ? 12.183 0.334 -9.318 1.00 94.81 109 GLU A O 1
ATOM 857 N N . ASP A 1 110 ? 12.584 -0.618 -7.322 1.00 95.25 110 ASP A N 1
ATOM 858 C CA . ASP A 1 110 ? 11.209 -1.072 -7.122 1.00 95.25 110 ASP A CA 1
ATOM 859 C C . ASP A 1 110 ? 10.263 0.108 -6.865 1.00 95.25 110 ASP A C 1
ATOM 861 O O . ASP A 1 110 ? 9.110 0.104 -7.294 1.00 95.25 110 ASP A O 1
ATOM 865 N N . PHE A 1 111 ? 10.738 1.188 -6.249 1.00 95.12 111 PHE A N 1
ATOM 866 C CA . PHE A 1 111 ? 9.921 2.385 -6.034 1.00 95.12 111 PHE A CA 1
ATOM 867 C C . PHE A 1 111 ? 9.713 3.163 -7.332 1.00 95.12 111 PHE A C 1
ATOM 869 O O . PHE A 1 111 ? 8.633 3.715 -7.557 1.00 95.12 111 PHE A O 1
ATOM 876 N N . GLU A 1 112 ? 10.689 3.177 -8.234 1.00 93.75 112 GLU A N 1
ATOM 877 C CA . GLU A 1 112 ? 10.491 3.727 -9.573 1.00 93.75 112 GLU A CA 1
ATOM 878 C C . GLU A 1 112 ? 9.508 2.873 -10.384 1.00 93.75 112 GLU A C 1
ATOM 880 O O . GLU A 1 112 ? 8.579 3.420 -10.990 1.00 93.75 112 GLU A O 1
ATOM 885 N N . ALA A 1 113 ? 9.644 1.543 -10.333 1.00 87.25 113 ALA A N 1
ATOM 886 C CA . ALA A 1 113 ? 8.736 0.610 -10.995 1.00 87.25 113 ALA A CA 1
ATOM 887 C C . ALA A 1 113 ? 7.298 0.743 -10.463 1.00 87.25 113 ALA A C 1
ATOM 889 O O . ALA A 1 113 ? 6.356 0.917 -11.243 1.00 87.25 113 ALA A O 1
ATOM 890 N N . PHE A 1 114 ? 7.119 0.757 -9.139 1.00 90.19 114 PHE A N 1
ATOM 891 C CA . PHE A 1 114 ? 5.821 0.968 -8.495 1.00 90.19 114 PHE A CA 1
ATOM 892 C C . PHE A 1 114 ? 5.247 2.357 -8.810 1.00 90.19 114 PHE A C 1
ATOM 894 O O . PHE A 1 114 ? 4.046 2.515 -9.047 1.00 90.19 114 PHE A O 1
ATOM 901 N N . GLY A 1 115 ? 6.119 3.360 -8.934 1.00 88.00 115 GLY A N 1
ATOM 902 C CA . GLY A 1 115 ? 5.777 4.731 -9.299 1.00 88.00 115 GLY A CA 1
ATOM 903 C C . GLY A 1 115 ? 5.075 4.863 -10.655 1.00 88.00 115 GLY A C 1
ATOM 904 O O . GLY A 1 115 ? 4.332 5.827 -10.871 1.00 88.00 115 GLY A O 1
ATOM 905 N N . MET A 1 116 ? 5.256 3.888 -11.551 1.00 84.44 116 MET A N 1
ATOM 906 C CA . MET A 1 116 ? 4.611 3.837 -12.867 1.00 84.44 116 MET A CA 1
ATOM 907 C C . MET A 1 116 ? 3.138 3.414 -12.815 1.00 84.44 116 MET A C 1
ATOM 909 O O . MET A 1 116 ? 2.392 3.637 -13.782 1.00 84.44 116 MET A O 1
ATOM 913 N N . PHE A 1 117 ? 2.687 2.817 -11.710 1.00 82.50 117 PHE A N 1
ATOM 914 C CA . PHE A 1 117 ? 1.291 2.435 -11.551 1.00 82.50 117 PHE A CA 1
ATOM 915 C C . PHE A 1 117 ? 0.394 3.632 -11.291 1.00 82.50 117 PHE A C 1
ATOM 917 O O . PHE A 1 117 ? 0.833 4.744 -10.992 1.00 82.50 117 PHE A O 1
ATOM 924 N N . ARG A 1 118 ? -0.906 3.397 -11.465 1.00 80.56 118 ARG A N 1
ATOM 925 C CA . ARG A 1 118 ? -1.923 4.373 -11.107 1.00 80.56 118 ARG A CA 1
ATOM 926 C C . ARG A 1 118 ? -2.555 3.962 -9.796 1.00 80.56 118 ARG A C 1
ATOM 928 O O . ARG A 1 118 ? -2.991 2.825 -9.664 1.00 80.56 118 ARG A O 1
ATOM 935 N N . LEU A 1 119 ? -2.626 4.929 -8.899 1.00 77.00 119 LEU A N 1
ATOM 936 C CA . LEU A 1 119 ? -3.451 4.883 -7.712 1.00 77.00 119 LEU A CA 1
ATOM 937 C C . LEU A 1 119 ? -4.329 6.126 -7.767 1.00 77.00 119 LEU A C 1
ATOM 939 O O . LEU A 1 119 ? -3.858 7.254 -7.959 1.00 77.00 119 LEU A O 1
ATOM 943 N N . GLY A 1 120 ? -5.625 5.905 -7.731 1.00 71.81 120 GLY A N 1
ATOM 944 C CA . GLY A 1 120 ? -6.613 6.928 -7.908 1.00 71.81 120 GLY A CA 1
ATOM 945 C C . GLY A 1 120 ? -6.534 7.564 -9.300 1.00 71.81 120 GLY A C 1
ATOM 946 O O . GLY A 1 120 ? -6.639 6.905 -10.339 1.00 71.81 120 GLY A O 1
ATOM 947 N N . CYS A 1 121 ? -6.472 8.900 -9.340 1.00 67.44 121 CYS A N 1
ATOM 948 C CA . CYS A 1 121 ? -6.452 9.666 -10.591 1.00 67.44 121 CYS A CA 1
ATOM 949 C C . CYS A 1 121 ? -5.041 9.878 -11.152 1.00 67.44 121 CYS A C 1
ATOM 951 O O . CYS A 1 121 ? -4.924 10.146 -12.350 1.00 67.44 121 CYS A O 1
ATOM 953 N N . GLY A 1 122 ? -3.998 9.700 -10.342 1.00 74.31 122 GLY A N 1
ATOM 954 C CA . GLY A 1 122 ? -2.615 10.014 -10.694 1.00 74.31 122 GLY A CA 1
ATOM 955 C C . GLY A 1 122 ? -1.728 8.788 -10.889 1.00 74.31 122 GLY A C 1
ATOM 956 O O . GLY A 1 122 ? -2.173 7.643 -10.796 1.00 74.31 122 GLY A O 1
ATOM 957 N N . ARG A 1 123 ? -0.451 9.049 -11.183 1.00 84.38 123 ARG A N 1
ATOM 958 C CA . ARG A 1 123 ? 0.616 8.051 -11.048 1.00 84.38 123 ARG A CA 1
ATOM 959 C C . ARG A 1 123 ? 1.050 7.983 -9.591 1.00 84.38 123 ARG A C 1
ATOM 961 O O . ARG A 1 123 ? 1.101 9.014 -8.925 1.00 84.38 123 ARG A O 1
ATOM 968 N N . VAL A 1 124 ? 1.426 6.807 -9.119 1.00 87.88 124 VAL A N 1
ATOM 969 C CA . VAL A 1 124 ? 1.933 6.616 -7.757 1.00 87.88 124 VAL A CA 1
ATOM 970 C C . VAL A 1 124 ? 3.132 7.527 -7.469 1.00 87.88 124 VAL A C 1
ATOM 972 O O . VAL A 1 124 ? 3.165 8.169 -6.421 1.00 87.88 124 VAL A O 1
ATOM 975 N N . SER A 1 125 ? 4.049 7.694 -8.427 1.00 90.31 125 SER A N 1
ATOM 976 C CA . SER A 1 125 ? 5.211 8.579 -8.262 1.00 90.31 125 SER A CA 1
ATOM 977 C C . SER A 1 125 ? 4.836 10.033 -7.961 1.00 90.31 125 SER A C 1
ATOM 979 O O . SER A 1 125 ? 5.510 10.698 -7.181 1.00 90.31 125 SER A O 1
ATOM 981 N N . SER A 1 126 ? 3.718 10.519 -8.510 1.00 91.06 126 SER A N 1
ATOM 982 C CA . SER A 1 126 ? 3.216 11.870 -8.219 1.00 91.06 126 SER A CA 1
ATOM 983 C C . SER A 1 126 ? 2.628 12.016 -6.810 1.00 91.06 126 SER A C 1
ATOM 985 O O . SER A 1 126 ? 2.481 13.130 -6.318 1.00 91.06 126 SER A O 1
ATOM 987 N N . LEU A 1 127 ? 2.307 10.901 -6.149 1.00 91.38 127 LEU A N 1
ATOM 988 C CA . LEU A 1 127 ? 1.714 10.868 -4.812 1.00 91.38 127 LEU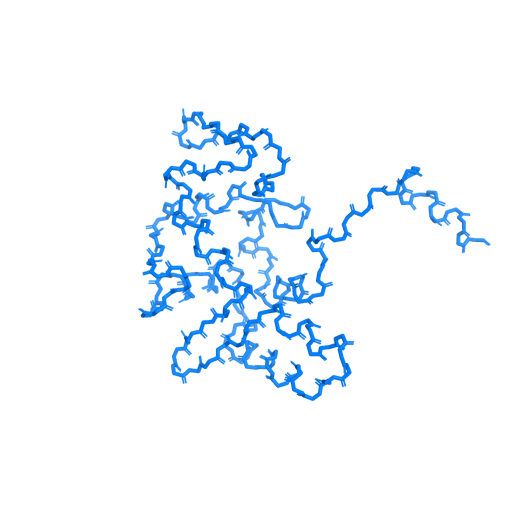 A CA 1
ATOM 989 C C . LEU A 1 127 ? 2.765 10.714 -3.707 1.00 91.38 127 LEU A C 1
ATOM 991 O O . LEU A 1 127 ? 2.539 11.178 -2.593 1.00 91.38 127 LEU A O 1
ATOM 995 N N . TYR A 1 128 ? 3.917 10.110 -4.008 1.00 93.94 128 TYR A N 1
ATOM 996 C CA . TYR A 1 128 ? 4.961 9.734 -3.048 1.00 93.94 128 TYR A CA 1
ATOM 997 C C . TYR A 1 128 ? 5.266 10.753 -1.953 1.00 93.94 128 TYR A C 1
ATOM 999 O O . TYR A 1 128 ? 5.323 10.384 -0.777 1.00 93.94 128 TYR A O 1
ATOM 1007 N N . HIS A 1 129 ? 5.408 12.023 -2.323 1.00 94.81 129 HIS A N 1
ATOM 1008 C CA . HIS A 1 129 ? 5.692 13.105 -1.379 1.00 94.81 129 HIS A CA 1
ATOM 1009 C C . HIS A 1 129 ? 4.524 14.081 -1.210 1.00 94.81 129 HIS A C 1
ATOM 1011 O O . HIS A 1 129 ? 4.510 14.852 -0.255 1.00 94.81 129 HIS A O 1
ATOM 1017 N N . ALA A 1 130 ? 3.541 14.039 -2.113 1.00 92.19 130 ALA A N 1
ATOM 1018 C CA . ALA A 1 130 ? 2.409 14.958 -2.117 1.00 92.19 130 ALA A CA 1
ATOM 1019 C C . ALA A 1 130 ? 1.314 14.564 -1.116 1.00 92.19 130 ALA A C 1
ATOM 1021 O O . ALA A 1 130 ? 0.577 15.431 -0.650 1.00 92.19 130 ALA A O 1
ATOM 1022 N N . VAL A 1 131 ? 1.192 13.273 -0.782 1.00 92.69 131 VAL A N 1
ATOM 1023 C CA . VAL A 1 131 ? 0.154 12.783 0.134 1.00 92.69 131 VAL A CA 1
ATOM 1024 C C . VAL A 1 131 ? 0.739 11.995 1.300 1.00 92.69 131 VAL A C 1
ATOM 1026 O O . VAL A 1 131 ? 1.785 11.345 1.203 1.00 92.69 131 VAL A O 1
ATOM 1029 N N . LYS A 1 132 ? 0.039 12.054 2.434 1.00 96.44 132 LYS A N 1
ATOM 1030 C CA . LYS A 1 132 ? 0.310 11.199 3.590 1.00 96.44 132 LYS A CA 1
ATOM 1031 C C . LYS A 1 132 ? -0.195 9.786 3.323 1.00 96.44 132 LYS A C 1
ATOM 1033 O O . LYS A 1 132 ? -1.199 9.605 2.634 1.00 96.44 132 LYS A O 1
ATOM 1038 N N . PHE A 1 133 ? 0.460 8.795 3.921 1.00 95.81 133 PHE A N 1
ATOM 1039 C CA . PHE A 1 133 ? 0.028 7.402 3.811 1.00 95.81 133 PHE A CA 1
ATOM 1040 C C . PHE A 1 133 ? -1.402 7.196 4.327 1.00 95.81 133 PHE A C 1
ATOM 1042 O O . PHE A 1 133 ? -2.169 6.462 3.720 1.00 95.81 133 PHE A O 1
ATOM 1049 N N . SER A 1 134 ? -1.796 7.912 5.383 1.00 95.56 134 SER A N 1
ATOM 1050 C CA . SER A 1 134 ? -3.160 7.887 5.930 1.00 95.56 134 SER A CA 1
ATOM 1051 C C . SER A 1 134 ? -4.249 8.240 4.908 1.00 95.56 134 SER A C 1
ATOM 1053 O O . SER A 1 134 ? -5.332 7.667 4.954 1.00 95.56 134 SER A O 1
ATOM 1055 N N . VAL A 1 135 ? -3.958 9.124 3.948 1.00 92.94 135 VAL A N 1
ATOM 1056 C CA . VAL A 1 135 ? -4.897 9.480 2.871 1.00 92.94 135 VAL A CA 1
ATOM 1057 C C . VAL A 1 135 ? -5.065 8.316 1.895 1.00 92.94 135 VAL A C 1
ATOM 1059 O O . VAL A 1 135 ? -6.184 7.960 1.541 1.00 92.94 135 VAL A O 1
ATOM 1062 N N . VAL A 1 136 ? -3.954 7.694 1.492 1.00 91.25 136 VAL A N 1
ATOM 1063 C CA . VAL A 1 136 ? -3.957 6.517 0.609 1.00 91.25 136 VAL A CA 1
ATOM 1064 C C . VAL A 1 136 ? -4.643 5.326 1.279 1.00 91.25 136 VAL A C 1
ATOM 1066 O O . VAL A 1 136 ? -5.438 4.635 0.647 1.00 91.25 136 VAL A O 1
ATOM 1069 N N . LEU A 1 137 ? -4.379 5.120 2.569 1.00 92.75 137 LEU A N 1
ATOM 1070 C CA . LEU A 1 137 ? -5.024 4.105 3.394 1.00 92.75 137 LEU A CA 1
ATOM 1071 C C . LEU A 1 137 ? -6.552 4.234 3.326 1.00 92.75 137 LEU A C 1
ATOM 1073 O O . LEU A 1 137 ? -7.240 3.256 3.044 1.00 92.75 137 LEU A O 1
ATOM 1077 N N . ASP A 1 138 ? -7.073 5.446 3.523 1.00 91.56 138 ASP A N 1
ATOM 1078 C CA . ASP A 1 138 ? -8.509 5.719 3.451 1.00 91.56 138 ASP A CA 1
ATOM 1079 C C . ASP A 1 138 ? -9.067 5.498 2.041 1.00 91.56 138 ASP A C 1
ATOM 1081 O O . ASP A 1 138 ? -10.175 4.985 1.895 1.00 91.56 138 ASP A O 1
ATOM 1085 N N . TRP A 1 139 ? -8.309 5.818 0.988 1.00 89.50 139 TRP A N 1
ATOM 1086 C CA . TRP A 1 139 ? -8.743 5.536 -0.383 1.00 89.50 139 TRP A CA 1
ATOM 1087 C C . TRP A 1 139 ? -8.973 4.054 -0.644 1.00 89.50 139 TRP A C 1
ATOM 1089 O O . TRP A 1 139 ? -9.972 3.695 -1.271 1.00 89.50 139 TRP A O 1
ATOM 1099 N N . ILE A 1 140 ? -8.084 3.211 -0.124 1.00 87.31 140 ILE A N 1
ATOM 1100 C CA . ILE A 1 140 ? -8.189 1.760 -0.253 1.00 87.31 140 ILE A CA 1
ATOM 1101 C C . ILE A 1 140 ? -9.331 1.238 0.625 1.00 87.31 140 ILE A C 1
ATOM 1103 O O . ILE A 1 140 ? -10.199 0.523 0.132 1.00 87.31 140 ILE A O 1
ATOM 1107 N N . ILE A 1 141 ? -9.383 1.640 1.901 1.00 89.69 141 ILE A N 1
ATOM 1108 C CA . ILE A 1 141 ? -10.419 1.186 2.843 1.00 89.69 141 ILE A CA 1
ATOM 1109 C C . ILE A 1 141 ? -11.820 1.569 2.362 1.00 89.69 141 ILE A C 1
ATOM 1111 O O . ILE A 1 141 ? -12.747 0.796 2.554 1.00 89.69 141 ILE A O 1
ATOM 1115 N N . PHE A 1 142 ? -12.018 2.734 1.748 1.00 85.50 142 PHE A N 1
ATOM 1116 C CA . PHE A 1 142 ? -13.347 3.170 1.302 1.00 85.50 142 PHE A CA 1
ATOM 1117 C C . PHE A 1 142 ? -13.657 2.832 -0.164 1.00 85.50 142 PHE A C 1
ATOM 1119 O O . PHE A 1 142 ? -14.712 3.217 -0.664 1.00 85.50 142 PHE A O 1
ATOM 1126 N N . GLY A 1 143 ? -12.776 2.102 -0.859 1.00 75.44 143 GLY A N 1
ATOM 1127 C CA . GLY A 1 143 ? -13.034 1.627 -2.222 1.00 75.44 143 GLY A CA 1
ATOM 1128 C C . GLY A 1 143 ? -13.068 2.731 -3.287 1.00 75.44 143 GLY A C 1
ATOM 1129 O O . GLY A 1 143 ? -13.671 2.553 -4.349 1.00 75.44 143 GLY A O 1
ATOM 1130 N N . TYR A 1 144 ? -12.413 3.876 -3.047 1.00 71.69 144 TYR A N 1
ATOM 1131 C CA . TYR A 1 144 ? -12.313 4.959 -4.042 1.00 71.69 144 TYR A CA 1
ATOM 1132 C C . TYR A 1 144 ? -11.473 4.569 -5.277 1.00 71.69 144 TYR A C 1
ATOM 1134 O O . TYR A 1 144 ? -11.501 5.256 -6.306 1.00 71.69 144 TYR A O 1
ATOM 1142 N N . GLU A 1 145 ? -10.744 3.457 -5.193 1.00 65.69 145 GLU A N 1
ATOM 1143 C CA . GLU A 1 145 ? -9.990 2.870 -6.302 1.00 65.69 145 GLU A CA 1
ATOM 1144 C C . GLU A 1 145 ? -10.887 2.105 -7.296 1.00 65.69 145 GLU A C 1
ATOM 1146 O O . GLU A 1 145 ? -10.690 2.221 -8.515 1.00 65.69 145 GLU A O 1
ATOM 1151 N N . ASP A 1 146 ? -11.920 1.419 -6.796 1.00 56.53 146 ASP A N 1
ATOM 1152 C CA . ASP A 1 146 ? -12.747 0.485 -7.573 1.00 56.53 146 ASP A CA 1
ATOM 1153 C C . ASP A 1 146 ? -13.960 1.168 -8.225 1.00 56.53 146 ASP A C 1
ATOM 1155 O O . ASP A 1 146 ? -14.250 0.951 -9.405 1.00 56.53 146 ASP A O 1
ATOM 1159 N N . ASN A 1 147 ? -14.615 2.095 -7.517 1.00 42.16 147 ASN A N 1
ATOM 1160 C CA . ASN A 1 147 ? -15.853 2.743 -7.965 1.00 42.16 147 ASN A CA 1
ATOM 1161 C C . ASN A 1 147 ? -15.616 4.041 -8.748 1.00 42.16 147 ASN A C 1
ATOM 1163 O O . ASN A 1 147 ? -15.982 5.140 -8.327 1.00 42.16 147 ASN A O 1
ATOM 1167 N N . ARG A 1 148 ? -15.040 3.925 -9.948 1.00 45.88 148 ARG A N 1
ATOM 1168 C CA . ARG A 1 148 ? -15.015 5.035 -10.916 1.00 45.88 148 ARG A CA 1
ATOM 1169 C C . ARG A 1 148 ? -16.033 4.818 -12.016 1.00 45.88 148 ARG A C 1
ATOM 1171 O O . ARG A 1 148 ? -15.688 4.392 -13.114 1.00 45.88 148 ARG A O 1
ATOM 1178 N N . HIS A 1 149 ? -17.279 5.181 -11.747 1.00 37.19 149 HIS A N 1
ATOM 1179 C CA . HIS A 1 149 ? -18.213 5.434 -12.834 1.00 37.19 149 HIS A CA 1
ATOM 1180 C C . HIS A 1 149 ? -17.844 6.766 -13.490 1.00 37.19 149 HIS A C 1
ATOM 1182 O O . HIS A 1 149 ? -17.881 7.824 -12.862 1.00 37.19 149 HIS A O 1
ATOM 1188 N N . LEU A 1 150 ? -17.464 6.717 -14.766 1.00 33.97 150 LEU A N 1
ATOM 1189 C CA . LEU A 1 150 ? -17.449 7.909 -15.599 1.00 33.97 150 LEU A CA 1
ATOM 1190 C C . LEU A 1 150 ? -18.919 8.309 -15.803 1.00 33.97 150 LEU A C 1
ATOM 1192 O O . LEU A 1 150 ? -19.656 7.593 -16.478 1.00 33.97 150 LEU A O 1
ATOM 1196 N N . SER A 1 151 ? -19.380 9.408 -15.203 1.00 32.22 151 SER A N 1
ATOM 1197 C CA . SER A 1 151 ? -20.728 9.909 -15.494 1.00 32.22 151 SER A CA 1
ATOM 1198 C C . SER A 1 151 ? -20.810 10.266 -16.978 1.00 32.22 151 SER A C 1
ATOM 1200 O O . SER A 1 151 ? -20.130 11.192 -17.428 1.00 32.22 151 SER A O 1
ATOM 1202 N N . VAL A 1 152 ? -21.636 9.551 -17.744 1.00 31.77 152 VAL A N 1
ATOM 1203 C CA . VAL A 1 152 ? -21.947 9.896 -19.138 1.00 31.77 152 VAL A CA 1
ATOM 1204 C C . VAL A 1 152 ? -22.652 11.260 -19.122 1.00 31.77 152 VAL A C 1
ATOM 1206 O O . VAL A 1 152 ? -23.783 11.3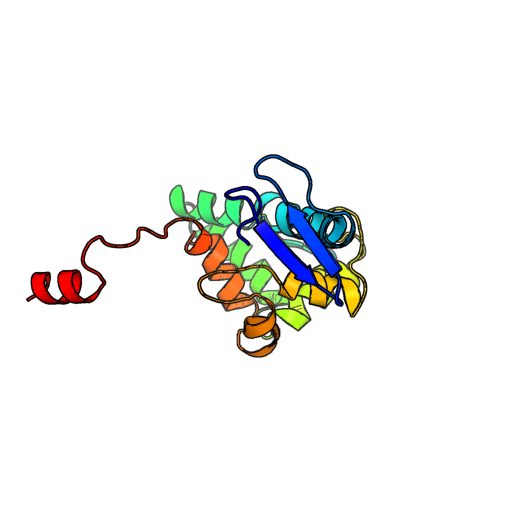76 -18.658 1.00 31.77 152 VAL A O 1
ATOM 1209 N N . GLY A 1 153 ? -21.929 12.313 -19.523 1.00 39.94 153 GLY A N 1
ATOM 1210 C CA . GLY A 1 153 ? -22.336 13.725 -19.405 1.00 39.94 153 GLY A CA 1
ATOM 1211 C C . GLY A 1 153 ? -21.416 14.605 -18.540 1.00 39.94 153 GLY A C 1
ATOM 1212 O O . GLY A 1 153 ? -21.537 15.829 -18.559 1.00 39.94 153 GLY A O 1
ATOM 1213 N N . GLY A 1 154 ? -20.460 14.010 -17.818 1.00 38.03 154 GLY A N 1
ATOM 1214 C CA . GLY A 1 154 ? -19.489 14.710 -16.970 1.00 38.03 154 GLY A CA 1
ATOM 1215 C C . GLY A 1 154 ? -20.072 15.263 -15.660 1.00 38.03 154 GLY A C 1
ATOM 1216 O O . GLY A 1 154 ? -21.284 15.361 -15.477 1.00 38.03 154 GLY A O 1
ATOM 1217 N N . ALA A 1 155 ? -19.197 15.669 -14.731 1.00 52.09 155 ALA A N 1
ATOM 1218 C CA . ALA A 1 155 ? -19.592 16.217 -13.422 1.00 52.09 155 ALA A CA 1
ATOM 1219 C C . ALA A 1 155 ? -20.483 17.474 -13.527 1.00 52.09 155 ALA A C 1
ATOM 1221 O O . ALA A 1 155 ? -21.301 17.742 -12.649 1.00 52.09 155 ALA A O 1
ATOM 1222 N N . ARG A 1 156 ? -20.380 18.211 -14.641 1.00 50.66 156 ARG A N 1
ATOM 1223 C CA . ARG A 1 156 ? -21.232 19.368 -14.952 1.00 50.66 156 ARG A CA 1
ATOM 1224 C C . ARG A 1 156 ? -22.712 19.008 -15.100 1.00 50.66 156 ARG A C 1
ATOM 1226 O O . ARG A 1 156 ? -23.557 19.787 -14.674 1.00 50.66 156 ARG A O 1
ATOM 1233 N N . LEU A 1 157 ? -23.035 17.841 -15.661 1.00 39.94 157 LEU A N 1
ATOM 1234 C CA . LEU A 1 157 ? -24.424 17.394 -15.799 1.00 39.94 157 LEU A CA 1
ATOM 1235 C C . LEU A 1 157 ? -25.039 17.049 -14.433 1.00 39.94 157 LEU A C 1
ATOM 1237 O O . LEU A 1 157 ? -26.216 17.310 -14.206 1.00 39.94 157 LEU A O 1
ATOM 1241 N N . LEU A 1 158 ? -24.232 16.517 -13.509 1.00 45.91 158 LEU A N 1
ATOM 1242 C CA . LEU A 1 158 ? -24.646 16.283 -12.124 1.00 45.91 158 LEU A CA 1
ATOM 1243 C C . LEU A 1 158 ? -24.939 17.617 -11.416 1.00 45.91 158 LEU A C 1
ATOM 1245 O O . LEU A 1 158 ? -26.000 17.784 -10.828 1.00 45.91 158 LEU A O 1
ATOM 1249 N N . GLN A 1 159 ? -24.044 18.600 -11.564 1.00 48.94 159 GLN A N 1
ATOM 1250 C CA . GLN A 1 159 ? -24.203 19.937 -10.984 1.00 48.94 159 GLN A CA 1
ATOM 1251 C C . GLN A 1 159 ? -25.448 20.674 -11.509 1.00 48.94 159 GLN A C 1
ATOM 1253 O O . GLN A 1 159 ? -26.083 21.415 -10.764 1.00 48.94 159 GLN A O 1
ATOM 1258 N N . ALA A 1 160 ? -25.813 20.457 -12.775 1.00 56.19 160 ALA A N 1
ATOM 1259 C CA . ALA A 1 160 ? -27.016 21.028 -13.375 1.00 56.19 160 ALA A CA 1
ATOM 1260 C C . ALA A 1 160 ? -28.322 20.390 -12.866 1.00 56.19 160 ALA A C 1
ATOM 1262 O O . ALA A 1 160 ? -29.353 21.046 -12.903 1.00 56.19 160 ALA A O 1
ATOM 1263 N N . ARG A 1 161 ? -28.282 19.135 -12.393 1.00 49.28 161 ARG A N 1
ATOM 1264 C CA . ARG A 1 161 ? -29.449 18.395 -11.870 1.00 49.28 161 ARG A CA 1
ATOM 1265 C C . ARG A 1 161 ? -29.652 18.528 -10.359 1.00 49.28 161 ARG A C 1
ATOM 1267 O O . ARG A 1 161 ? -30.671 18.084 -9.851 1.00 49.28 161 ARG A O 1
ATOM 1274 N N . MET A 1 162 ? -28.668 19.076 -9.647 1.00 56.44 162 MET A N 1
ATOM 1275 C CA . MET A 1 162 ? -28.743 19.357 -8.205 1.00 56.44 162 MET A CA 1
ATOM 1276 C C . MET A 1 162 ? -29.242 20.780 -7.900 1.00 56.44 162 MET A C 1
ATOM 1278 O O . MET A 1 162 ? -29.224 21.194 -6.744 1.00 56.44 162 MET A O 1
ATOM 1282 N N . ARG A 1 163 ? -29.633 21.534 -8.932 1.00 47.19 163 ARG A N 1
ATOM 1283 C CA . ARG A 1 163 ? -30.369 22.798 -8.823 1.00 47.19 163 ARG A CA 1
ATOM 1284 C C . ARG A 1 163 ? -31.845 22.529 -9.052 1.00 47.19 163 ARG A C 1
ATOM 1286 O O . ARG A 1 163 ? -32.646 23.225 -8.400 1.00 47.19 163 ARG A O 1
#

Foldseek 3Di:
DPPQDAFDWDQDPNDTDTDHHPDAGDPLQRQVVQLVVQCQAPNDQAPNDGQHHLQVLLVCVVVVVVVVSVVSLVSVCVPFVPPFLQRVCCRQAAVGPQHRSRHHDDPPRNVSSQQCDDDQPDGNVVRRHVGGNSVSSVCSNNVSRPDDDQPPVHPVVVVVVVD

Secondary structure (DSSP, 8-state):
--TTSS-EEEEETTEEEEE-TTSPPPHHHHHHHHHHHHHHHH-EEETTEEE--HHHHHHHHHTT-HHHHHHHHHHHHHHHSSSBHHHHHIIIIII-SS-TTSSPPPTTHHHHHHHTSEETTEEHHHHTTTSBHHHHHHHHHTTTTT-----TTHHHHHHHH--

Organism: Ipomoea batatas (NCBI:txid4120)

Sequence (163 aa):
PRVGTDLTALYFWKNHYTWRSGQAPPDVFGRVCAGWSSLPDGGCEFQSAKLVSLLKINFLLSNGQHSEAALARATWLSRFKDSTFHAALVEIFSRNVSPPGGEAWQEPEDFEAFGMFRLGCGRVSSLYHAVKFSVVLDWIIFGYEDNRHLSVGGARLLQARMR